Protein AF-A0A090WUG8-F1 (afdb_monomer_lite)

Secondary structure (DSSP, 8-state):
----SS--TTEEEEES--EEEEETTEEEEE--TTS--EEEEESS--SS----------TT--EEEEEEEE--TTTTTT--EEEEEEE---

Foldseek 3Di:
DQAPLPALVQWDKDFWDWDWDRDRSDTDTHDDPPGPDMDTDGPDADDDDDDDDDDDDDQVDKDWDFHNWFQDCVPVRRDIDHDIDTDHND

Sequence (90 aa):
MLFNGKNLDGWKQLNGKAKYKVINNEIVGISTLKTPNSFLCSVEEYSDFILEFEVIVDPVVNSGVQFRSKSLAEYNNGRVHGYQFELDPQ

InterPro domains:
  IPR010496 3-keto-alpha-glucoside-1,2-lyase/3-keto-2-hydroxy-glucal hydratase domain [PF06439] (2-89)

Organism: NCBI:txid221126

Structure (mmCIF, N/CA/C/O backbone):
data_AF-A0A090WUG8-F1
#
_entry.id   AF-A0A090WUG8-F1
#
loop_
_atom_site.group_PDB
_atom_site.id
_atom_site.type_symbol
_atom_site.label_atom_id
_atom_site.label_alt_id
_atom_site.label_comp_id
_atom_site.label_asym_id
_atom_site.label_entity_id
_atom_site.label_seq_id
_atom_site.pdbx_PDB_ins_code
_atom_site.Cartn_x
_atom_site.Cartn_y
_atom_site.Cartn_z
_atom_site.occupancy
_atom_site.B_iso_or_equiv
_atom_site.auth_seq_id
_atom_site.auth_comp_id
_atom_site.auth_asym_id
_atom_site.auth_atom_id
_atom_site.pdbx_PDB_model_num
ATOM 1 N N . MET A 1 1 ? -15.603 -5.119 -2.335 1.00 83.19 1 MET A N 1
ATOM 2 C CA . MET A 1 1 ? -15.112 -4.881 -0.961 1.00 83.19 1 MET A CA 1
ATOM 3 C C . MET A 1 1 ? -13.631 -5.220 -0.939 1.00 83.19 1 MET A C 1
ATOM 5 O O . MET A 1 1 ? -13.306 -6.343 -1.295 1.00 83.19 1 MET A O 1
ATOM 9 N N . LEU A 1 2 ? -12.757 -4.263 -0.618 1.00 95.00 2 LEU A N 1
ATOM 10 C CA . LEU A 1 2 ? -11.298 -4.448 -0.701 1.00 95.00 2 LEU A CA 1
ATOM 11 C C . LEU A 1 2 ? -10.703 -5.095 0.565 1.00 95.00 2 LEU A C 1
ATOM 13 O O . LEU A 1 2 ? -9.779 -5.895 0.487 1.00 95.00 2 LEU A O 1
ATOM 17 N N . PHE A 1 3 ? -11.267 -4.792 1.734 1.00 97.81 3 PHE A N 1
ATOM 18 C CA . PHE A 1 3 ? -10.904 -5.400 3.011 1.00 97.81 3 PHE A CA 1
ATOM 19 C C . PHE A 1 3 ? -12.115 -6.120 3.607 1.00 97.81 3 PHE A C 1
ATOM 21 O O . PHE A 1 3 ? -13.229 -5.604 3.571 1.00 97.81 3 PHE A O 1
ATOM 28 N N . ASN A 1 4 ? -11.913 -7.328 4.134 1.00 96.62 4 ASN A N 1
ATOM 29 C CA . ASN A 1 4 ? -12.998 -8.182 4.625 1.00 96.62 4 ASN A CA 1
ATOM 30 C C . ASN A 1 4 ? -13.339 -7.978 6.116 1.00 96.62 4 ASN A C 1
ATOM 32 O O . ASN A 1 4 ? -14.207 -8.680 6.638 1.00 96.62 4 ASN A O 1
ATOM 36 N N . GLY A 1 5 ? -12.648 -7.064 6.808 1.00 96.75 5 GLY A N 1
ATOM 37 C CA . GLY A 1 5 ? -12.864 -6.766 8.227 1.00 96.75 5 GLY A CA 1
ATOM 38 C C . GLY A 1 5 ? -12.292 -7.799 9.203 1.00 96.75 5 GLY A C 1
ATOM 39 O O . GLY A 1 5 ? -12.448 -7.635 10.406 1.00 96.75 5 GLY A O 1
ATOM 40 N N . LYS A 1 6 ? -11.652 -8.874 8.726 1.00 97.06 6 LYS A N 1
ATOM 41 C CA . LYS A 1 6 ? -11.237 -10.017 9.561 1.00 97.06 6 LYS A CA 1
ATOM 42 C C . LYS A 1 6 ? -9.748 -10.319 9.472 1.00 97.06 6 LYS A C 1
ATOM 44 O O . LYS A 1 6 ? -9.126 -10.620 10.486 1.00 97.06 6 LYS A O 1
ATOM 49 N N . ASN A 1 7 ? -9.177 -10.281 8.274 1.00 97.69 7 ASN A N 1
ATOM 50 C CA . ASN A 1 7 ? -7.781 -10.632 8.030 1.00 97.69 7 ASN A CA 1
ATOM 51 C C . ASN A 1 7 ? -7.237 -9.898 6.789 1.00 97.69 7 ASN A C 1
ATOM 53 O O . ASN A 1 7 ? -7.944 -9.130 6.141 1.00 97.69 7 ASN A O 1
ATOM 57 N N . LEU A 1 8 ? -5.965 -10.130 6.469 1.00 98.25 8 LEU A N 1
ATOM 58 C CA . LEU A 1 8 ? -5.286 -9.497 5.335 1.00 98.25 8 LEU A CA 1
ATOM 59 C C . LEU A 1 8 ? -5.333 -10.353 4.058 1.00 98.25 8 LEU A C 1
ATOM 61 O O . LEU A 1 8 ? -4.473 -10.205 3.192 1.00 98.25 8 LEU A O 1
ATOM 65 N N . ASP A 1 9 ? -6.318 -11.244 3.920 1.00 98.00 9 ASP A N 1
ATOM 66 C CA . ASP A 1 9 ? -6.496 -11.999 2.679 1.00 98.00 9 ASP A CA 1
ATOM 67 C C . ASP A 1 9 ? -6.744 -11.027 1.517 1.00 98.00 9 ASP A C 1
ATOM 69 O O . ASP A 1 9 ? -7.518 -10.076 1.632 1.00 98.00 9 ASP A O 1
ATOM 73 N N . GLY A 1 10 ? -6.057 -11.253 0.396 1.00 97.69 10 GLY A N 1
ATOM 74 C CA . GLY A 1 10 ? -6.070 -10.336 -0.748 1.00 97.69 10 GLY A CA 1
ATOM 75 C C . GLY A 1 10 ? -5.073 -9.178 -0.645 1.00 97.69 10 GLY A C 1
ATOM 76 O O . GLY A 1 10 ? -5.015 -8.362 -1.564 1.00 97.69 10 GLY A O 1
ATOM 77 N N . TRP A 1 11 ? -4.249 -9.129 0.407 1.00 98.50 11 TRP A N 1
ATOM 78 C CA . TRP A 1 11 ? -3.183 -8.142 0.570 1.00 98.50 11 TRP A CA 1
ATOM 79 C C . TRP A 1 11 ? -1.797 -8.792 0.589 1.00 98.50 11 TRP A C 1
ATOM 81 O O . TRP A 1 11 ? -1.605 -9.896 1.096 1.00 98.50 11 TRP A O 1
ATOM 91 N N . LYS A 1 12 ? -0.797 -8.084 0.063 1.00 97.88 12 LYS A N 1
ATOM 92 C CA . LYS A 1 12 ? 0.618 -8.468 0.089 1.00 97.88 12 LYS A CA 1
ATOM 93 C C . LYS A 1 12 ? 1.474 -7.286 0.523 1.00 97.88 12 LYS A C 1
ATOM 95 O O . LYS A 1 12 ? 1.278 -6.164 0.063 1.00 97.88 12 LYS A O 1
ATOM 100 N N . GLN A 1 13 ? 2.443 -7.538 1.394 1.00 98.00 13 GLN A N 1
ATOM 101 C CA . GLN A 1 13 ? 3.403 -6.515 1.791 1.00 98.00 13 GLN A CA 1
ATOM 102 C C . GLN A 1 13 ? 4.547 -6.424 0.779 1.00 98.00 13 GLN A C 1
ATOM 104 O O . GLN A 1 13 ? 5.117 -7.446 0.396 1.00 98.00 13 GLN A O 1
ATOM 109 N N . LEU A 1 14 ? 4.916 -5.202 0.394 1.00 98.06 14 LEU A N 1
ATOM 110 C CA . LEU A 1 14 ? 6.061 -4.911 -0.466 1.00 98.06 14 LEU A CA 1
ATOM 111 C C . LEU A 1 14 ? 7.034 -3.917 0.190 1.00 98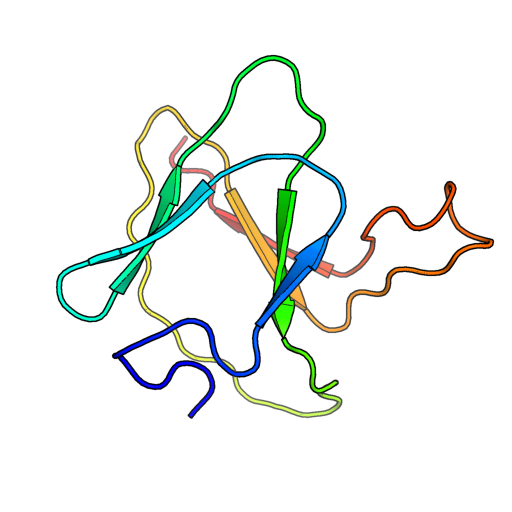.06 14 LEU A C 1
ATOM 113 O O . LEU A 1 14 ? 6.652 -3.043 0.973 1.00 98.06 14 LEU A O 1
ATOM 117 N N . ASN A 1 15 ? 8.307 -4.048 -0.195 1.00 97.38 15 ASN A N 1
ATOM 118 C CA . ASN A 1 15 ? 9.460 -3.250 0.233 1.00 97.38 15 ASN A CA 1
ATOM 119 C C . ASN A 1 15 ? 9.814 -3.344 1.728 1.00 97.38 15 ASN A C 1
ATOM 121 O O . ASN A 1 15 ? 10.554 -4.246 2.116 1.00 97.38 15 ASN A O 1
ATOM 125 N N . GLY A 1 16 ? 9.410 -2.375 2.546 1.00 96.69 16 GLY A N 1
ATOM 126 C CA . GLY A 1 16 ? 9.842 -2.279 3.937 1.00 96.69 16 GLY A CA 1
ATOM 127 C C . GLY A 1 16 ? 9.249 -3.331 4.878 1.00 96.69 16 GLY A C 1
ATOM 128 O O . GLY A 1 16 ? 8.529 -4.242 4.478 1.00 96.69 16 GLY A O 1
ATOM 129 N N . LYS A 1 17 ? 9.575 -3.190 6.166 1.00 96.94 17 LYS A N 1
ATOM 130 C CA . LYS A 1 17 ? 9.277 -4.153 7.238 1.00 96.94 17 LYS A CA 1
ATOM 131 C C . LYS A 1 17 ? 8.279 -3.636 8.283 1.00 96.94 17 LYS A C 1
ATOM 133 O O . LYS A 1 17 ? 8.273 -4.144 9.404 1.00 96.94 17 LYS A O 1
ATOM 138 N N . ALA A 1 18 ? 7.469 -2.626 7.954 1.00 96.75 18 ALA A N 1
ATOM 139 C CA . ALA A 1 18 ? 6.377 -2.195 8.828 1.00 96.75 18 ALA A CA 1
ATOM 140 C C . ALA A 1 18 ? 5.439 -3.369 9.129 1.00 96.75 18 ALA A C 1
ATOM 142 O O . ALA A 1 18 ? 5.334 -4.311 8.341 1.00 96.75 18 ALA A O 1
ATOM 143 N N . LYS A 1 19 ? 4.770 -3.326 10.280 1.00 97.25 19 LYS A N 1
ATOM 144 C CA . LYS A 1 19 ? 3.814 -4.370 10.658 1.00 97.25 19 LYS A CA 1
ATOM 145 C C . LYS A 1 19 ? 2.412 -3.919 10.283 1.00 97.25 19 LYS A C 1
ATOM 147 O O . LYS A 1 19 ? 2.042 -2.792 10.590 1.00 97.25 19 LYS A O 1
ATOM 152 N N . TYR A 1 20 ? 1.633 -4.825 9.708 1.00 98.06 20 TYR A N 1
ATOM 153 C CA . TYR A 1 20 ? 0.205 -4.636 9.473 1.00 98.06 20 TYR A CA 1
ATOM 154 C C . TYR A 1 20 ? -0.567 -5.662 10.292 1.00 98.06 20 TYR A C 1
ATOM 156 O O . TYR A 1 20 ? -0.202 -6.839 10.332 1.00 98.06 20 TYR A O 1
ATOM 164 N N . LYS A 1 21 ? -1.606 -5.210 10.989 1.00 98.00 21 LYS A N 1
ATOM 165 C CA . LYS A 1 21 ? -2.482 -6.060 11.798 1.00 98.00 21 LYS A CA 1
ATOM 166 C C . LYS A 1 21 ? -3.933 -5.710 11.530 1.00 98.00 21 LYS A C 1
ATOM 168 O O . LYS A 1 21 ? -4.227 -4.582 11.155 1.00 98.00 21 LYS A O 1
ATOM 173 N N . VAL A 1 22 ? -4.822 -6.662 11.790 1.00 98.25 22 VAL A N 1
ATOM 174 C CA . VAL A 1 22 ? -6.252 -6.382 11.905 1.00 98.25 22 VAL A CA 1
ATOM 175 C C . VAL A 1 22 ? -6.602 -6.257 13.382 1.00 98.25 22 VAL A C 1
ATOM 177 O O . VAL A 1 22 ? -6.332 -7.176 14.156 1.00 98.25 22 VAL A O 1
ATOM 180 N N . ILE A 1 23 ? -7.152 -5.111 13.776 1.00 98.00 23 ILE A N 1
ATOM 181 C CA . ILE A 1 23 ? -7.589 -4.819 15.147 1.00 98.00 23 ILE A CA 1
ATOM 182 C C . ILE A 1 23 ? -8.952 -4.144 15.036 1.00 98.00 23 ILE A C 1
ATOM 184 O O . ILE A 1 23 ? -9.086 -3.209 14.263 1.00 98.00 23 ILE A O 1
ATOM 188 N N . ASN A 1 24 ? -9.962 -4.621 15.769 1.00 96.38 24 ASN A N 1
ATOM 189 C CA . ASN A 1 24 ? -11.311 -4.032 15.771 1.00 96.38 24 ASN A CA 1
ATOM 190 C C . ASN A 1 24 ? -11.908 -3.800 14.368 1.00 96.38 24 ASN A C 1
ATOM 192 O O . ASN A 1 24 ? -12.555 -2.791 14.127 1.00 96.38 24 ASN A O 1
ATOM 196 N N . ASN A 1 25 ? -11.710 -4.750 13.451 1.00 96.56 25 ASN A N 1
ATOM 197 C CA . ASN A 1 25 ? -12.153 -4.664 12.055 1.00 96.56 25 ASN A CA 1
ATOM 198 C C . ASN A 1 25 ? -11.514 -3.519 11.249 1.00 96.56 25 ASN A C 1
ATOM 200 O O . ASN A 1 25 ? -12.092 -3.079 10.260 1.00 96.56 25 ASN A O 1
ATOM 204 N N . GLU A 1 26 ? -10.311 -3.084 11.624 1.00 97.75 26 GLU A N 1
ATOM 205 C CA . GLU A 1 26 ? -9.523 -2.064 10.928 1.00 97.75 26 GLU A CA 1
ATOM 206 C C . GLU A 1 26 ? -8.142 -2.615 10.560 1.00 97.75 26 GLU A C 1
ATOM 208 O O . GLU A 1 26 ? -7.572 -3.442 11.281 1.00 97.75 26 GLU A O 1
ATOM 213 N N . ILE A 1 27 ? -7.576 -2.140 9.449 1.00 98.31 27 ILE A N 1
ATOM 214 C CA . ILE A 1 27 ? -6.168 -2.382 9.122 1.00 98.31 27 ILE A CA 1
ATOM 215 C C . ILE A 1 27 ? -5.324 -1.343 9.861 1.00 98.31 27 ILE A C 1
ATOM 217 O O . ILE A 1 27 ? -5.384 -0.155 9.562 1.00 98.31 27 ILE A O 1
ATOM 221 N N . VAL A 1 28 ? -4.480 -1.804 10.782 1.00 98.00 28 VAL A N 1
ATOM 222 C CA . VAL A 1 28 ? -3.562 -0.957 11.550 1.00 98.00 28 VAL A CA 1
ATOM 223 C C . VAL A 1 28 ? -2.140 -1.139 11.030 1.00 98.00 28 VAL A C 1
ATOM 225 O O . VAL A 1 28 ? -1.530 -2.203 11.199 1.00 98.00 28 VAL A O 1
ATOM 228 N N . GLY A 1 29 ? -1.608 -0.091 10.399 1.00 97.12 29 GLY A N 1
ATOM 229 C CA . GLY A 1 29 ? -0.202 0.014 10.014 1.00 97.12 29 GLY A CA 1
ATOM 230 C C . GLY A 1 29 ? 0.647 0.557 11.164 1.00 97.12 29 GLY A C 1
ATOM 231 O O . GLY A 1 29 ? 0.337 1.596 11.734 1.00 97.12 29 GLY A O 1
ATOM 232 N N . ILE A 1 30 ? 1.727 -0.144 11.509 1.00 95.88 30 ILE A N 1
ATOM 233 C CA . ILE A 1 30 ? 2.628 0.230 12.604 1.00 95.88 30 ILE A CA 1
ATOM 234 C C . ILE A 1 30 ? 3.997 0.579 12.025 1.00 95.88 30 ILE A C 1
ATOM 236 O O . ILE A 1 30 ? 4.740 -0.301 11.561 1.00 95.88 30 ILE A O 1
ATOM 240 N N . SER A 1 31 ? 4.338 1.866 12.094 1.00 90.75 31 SER A N 1
ATOM 241 C CA . SER A 1 31 ? 5.628 2.402 11.663 1.00 90.75 31 SER A CA 1
ATOM 242 C C . SER A 1 31 ? 6.787 1.665 12.330 1.00 90.75 31 SER A C 1
ATOM 244 O O . SER A 1 31 ? 6.771 1.350 13.518 1.00 90.75 31 SER A O 1
ATOM 246 N N . THR A 1 32 ? 7.815 1.363 11.542 1.00 92.44 32 THR A N 1
ATOM 247 C CA . THR A 1 32 ? 9.028 0.688 12.007 1.00 92.44 32 THR A CA 1
ATOM 248 C C . THR A 1 32 ? 10.227 1.536 11.616 1.00 92.44 32 THR A C 1
ATOM 250 O O . THR A 1 32 ? 10.329 1.993 10.481 1.00 92.44 32 THR A O 1
ATOM 253 N N . LEU A 1 33 ? 11.133 1.773 12.562 1.00 91.44 33 LEU A N 1
ATOM 254 C CA . LEU A 1 33 ? 12.329 2.574 12.318 1.00 91.44 33 LEU A CA 1
ATOM 255 C C . LEU A 1 33 ? 13.356 1.793 11.487 1.00 91.44 33 LEU A C 1
ATOM 257 O O . LEU A 1 33 ? 13.423 0.565 11.552 1.00 91.44 33 LEU A O 1
ATOM 261 N N . LYS A 1 34 ? 14.214 2.522 10.762 1.00 92.50 34 LYS A N 1
ATOM 262 C CA . LYS A 1 34 ? 15.359 1.970 10.008 1.00 92.50 34 LYS A CA 1
ATOM 263 C C . LYS A 1 34 ? 14.972 0.932 8.940 1.00 92.50 34 LYS A C 1
ATOM 265 O O . LYS A 1 34 ? 15.720 -0.005 8.671 1.00 92.50 34 LYS A O 1
ATOM 270 N N . THR A 1 35 ? 13.815 1.107 8.311 1.00 93.38 35 THR A N 1
ATOM 271 C CA . THR A 1 35 ? 13.385 0.357 7.123 1.00 93.38 35 THR A CA 1
ATOM 272 C C . THR A 1 35 ? 12.964 1.345 6.036 1.00 93.38 35 THR A C 1
ATOM 274 O O . THR A 1 35 ? 12.502 2.434 6.376 1.00 93.38 35 THR A O 1
ATOM 277 N N . PRO A 1 36 ? 13.088 1.002 4.739 1.00 94.12 36 PRO A N 1
ATOM 278 C CA . PRO A 1 36 ? 12.422 1.772 3.694 1.00 94.12 36 PRO A CA 1
ATOM 279 C C . PRO A 1 36 ? 10.897 1.760 3.887 1.00 94.12 36 PRO A C 1
ATOM 281 O O . PRO A 1 36 ? 10.366 0.980 4.690 1.00 94.12 36 PRO A O 1
ATOM 284 N N . ASN A 1 37 ? 10.205 2.587 3.100 1.00 95.31 37 ASN A N 1
ATOM 285 C CA . ASN A 1 37 ? 8.745 2.625 3.042 1.00 95.31 37 ASN A CA 1
ATOM 286 C C . ASN A 1 37 ? 8.178 1.217 2.828 1.00 95.31 37 ASN A C 1
ATOM 288 O O . ASN A 1 37 ? 8.707 0.424 2.046 1.00 95.31 37 ASN A O 1
ATOM 292 N N . SER A 1 38 ? 7.114 0.913 3.562 1.00 97.44 38 SER A N 1
ATOM 293 C CA . SER A 1 38 ? 6.398 -0.358 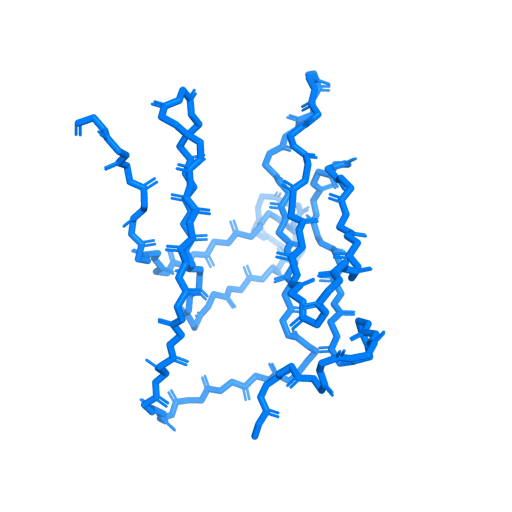3.483 1.00 97.44 38 SER A CA 1
ATOM 294 C C . SER A 1 38 ? 5.035 -0.103 2.871 1.00 97.44 38 SER A C 1
ATOM 296 O O . SER A 1 38 ? 4.408 0.906 3.186 1.00 97.44 38 SER A O 1
ATOM 298 N N . PHE A 1 39 ? 4.586 -1.016 2.019 1.00 98.25 39 PHE A N 1
ATOM 299 C CA . PHE A 1 39 ? 3.301 -0.898 1.346 1.00 98.25 39 PHE A CA 1
ATOM 300 C C . PHE A 1 39 ? 2.505 -2.173 1.571 1.00 98.25 39 PHE A C 1
ATOM 302 O O . PHE A 1 39 ? 3.023 -3.266 1.342 1.00 98.25 39 PHE A O 1
ATOM 309 N N . LEU A 1 40 ? 1.254 -2.031 2.002 1.00 98.38 40 LEU A N 1
ATOM 310 C CA . LEU A 1 40 ? 0.280 -3.112 1.999 1.00 98.38 40 LEU A CA 1
ATOM 311 C C . LEU A 1 40 ? -0.548 -2.967 0.720 1.00 98.38 40 LEU A C 1
ATOM 313 O O . LEU A 1 40 ? -1.378 -2.071 0.607 1.00 98.38 40 LEU A O 1
ATOM 317 N N . CYS A 1 41 ? -0.254 -3.800 -0.271 1.00 98.31 41 CYS A N 1
ATOM 318 C CA . CYS A 1 41 ? -0.822 -3.710 -1.612 1.00 98.31 41 CYS A CA 1
ATOM 319 C C . CYS A 1 41 ? -1.926 -4.745 -1.797 1.00 98.31 41 CYS A C 1
ATOM 321 O O . CYS A 1 41 ? -1.798 -5.863 -1.297 1.00 98.31 41 CYS A O 1
ATOM 323 N N . SER A 1 42 ? -2.958 -4.422 -2.574 1.00 97.94 42 SER A N 1
ATOM 324 C CA . SER A 1 42 ? -3.875 -5.442 -3.078 1.00 97.94 42 SER A CA 1
ATOM 325 C C . SER A 1 42 ? -3.114 -6.463 -3.934 1.00 97.94 42 SER A C 1
ATOM 327 O O . SER A 1 42 ? -2.117 -6.146 -4.593 1.00 97.94 42 SER A O 1
ATOM 329 N N . VAL A 1 43 ? -3.554 -7.719 -3.898 1.00 97.44 43 VAL A N 1
ATOM 330 C CA . VAL A 1 43 ? -3.077 -8.751 -4.828 1.00 97.44 43 VAL A CA 1
ATOM 331 C C . VAL A 1 43 ? -3.626 -8.486 -6.228 1.00 97.44 43 VAL A C 1
ATOM 333 O O . VAL A 1 43 ? -2.873 -8.595 -7.192 1.00 97.44 43 VAL A O 1
ATOM 336 N N . GLU A 1 44 ? -4.896 -8.085 -6.302 1.00 96.75 44 GLU A N 1
ATOM 337 C CA . GLU A 1 44 ? -5.583 -7.702 -7.534 1.00 96.75 44 GLU A CA 1
ATOM 338 C C . GLU A 1 44 ? -5.146 -6.318 -8.029 1.00 96.75 44 GLU A C 1
ATOM 340 O O . GLU A 1 44 ? -4.829 -5.423 -7.236 1.00 96.75 44 GLU A O 1
ATOM 345 N N . GLU A 1 45 ? -5.183 -6.136 -9.347 1.00 96.94 45 GLU A N 1
ATOM 346 C CA . GLU A 1 45 ? -4.948 -4.857 -10.014 1.00 96.94 45 GLU A CA 1
ATOM 347 C C . GLU A 1 45 ? -6.274 -4.238 -10.471 1.00 96.94 45 GLU A C 1
ATOM 349 O O . GLU A 1 45 ? -7.186 -4.934 -10.914 1.00 96.94 45 GLU A O 1
ATOM 354 N N . TYR A 1 46 ? -6.374 -2.909 -10.395 1.00 97.25 46 TYR A N 1
ATOM 355 C CA . TYR A 1 46 ? -7.587 -2.173 -10.747 1.00 97.25 46 TYR A CA 1
ATOM 356 C C . TYR A 1 46 ? -7.282 -1.0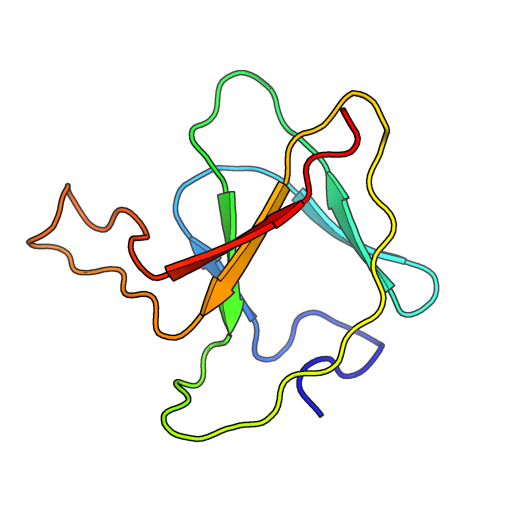92 -11.785 1.00 97.25 46 TYR A C 1
ATOM 358 O O . TYR A 1 46 ? -6.332 -0.321 -11.635 1.00 97.25 46 TYR A O 1
ATOM 366 N N . SER A 1 47 ? -8.111 -1.024 -12.830 1.00 96.88 47 SER A N 1
ATOM 367 C CA . SER A 1 47 ? -8.023 -0.000 -13.875 1.00 96.88 47 SER A CA 1
ATOM 368 C C . SER A 1 47 ? -8.953 1.171 -13.549 1.00 96.88 47 SER A C 1
ATOM 370 O O . SER A 1 47 ? -8.514 2.126 -12.903 1.00 96.88 47 SER A O 1
ATOM 372 N N . ASP A 1 48 ? -10.229 1.086 -13.920 1.00 98.19 48 ASP A N 1
ATOM 373 C CA . ASP A 1 48 ? -11.251 2.082 -13.596 1.00 98.19 48 ASP A CA 1
ATOM 374 C C . ASP A 1 48 ? -12.016 1.671 -12.341 1.00 98.19 48 ASP A C 1
ATOM 376 O O . ASP A 1 48 ? -12.546 0.564 -12.248 1.00 98.19 48 ASP A O 1
ATOM 380 N N . PHE A 1 49 ? -12.035 2.555 -11.346 1.00 97.81 49 PHE A N 1
ATOM 381 C CA . PHE A 1 49 ? -12.667 2.300 -10.059 1.00 97.81 49 PHE A CA 1
ATOM 382 C C . PHE A 1 49 ? -13.004 3.610 -9.344 1.00 97.81 49 PHE A C 1
ATOM 384 O O . PHE A 1 49 ? -12.426 4.660 -9.622 1.00 97.81 49 PHE A O 1
ATOM 391 N N . ILE A 1 50 ? -13.911 3.507 -8.375 1.00 98.12 50 ILE A N 1
ATOM 392 C CA . ILE A 1 50 ? -14.118 4.497 -7.319 1.00 98.12 50 ILE A CA 1
ATOM 393 C C . ILE A 1 50 ? -13.665 3.819 -6.026 1.00 98.12 50 ILE A C 1
ATOM 395 O O . ILE A 1 50 ? -14.139 2.728 -5.704 1.00 98.12 50 ILE A O 1
ATOM 399 N N . LEU A 1 51 ? -12.699 4.423 -5.334 1.00 97.69 51 LEU A N 1
ATOM 400 C CA . LEU A 1 51 ? -12.186 3.933 -4.059 1.00 97.69 51 LEU A CA 1
ATOM 401 C C . LEU A 1 51 ? -12.662 4.865 -2.951 1.00 97.69 51 LEU A C 1
ATOM 403 O O . LEU A 1 51 ? -12.356 6.054 -2.964 1.00 97.69 51 LEU A O 1
ATOM 407 N N . GLU A 1 52 ? -13.362 4.292 -1.982 1.00 97.81 52 GLU A N 1
ATOM 408 C CA . GLU A 1 52 ? -13.805 4.965 -0.766 1.00 97.81 52 GLU A CA 1
ATOM 409 C C . GLU A 1 52 ? -13.202 4.238 0.436 1.00 97.81 52 GLU A C 1
ATOM 411 O O . GLU A 1 52 ? -13.158 3.004 0.470 1.00 97.81 52 GLU A O 1
ATOM 416 N N . PHE A 1 53 ? -12.696 5.001 1.399 1.00 97.06 53 PHE A N 1
ATOM 417 C CA . PHE A 1 53 ? -12.124 4.486 2.636 1.00 97.06 53 PHE A CA 1
ATOM 418 C C . PHE A 1 53 ? -12.170 5.559 3.724 1.00 97.06 53 PHE A C 1
ATOM 420 O O . PHE A 1 53 ? -12.172 6.755 3.435 1.00 97.06 53 PHE A O 1
ATOM 427 N N . GLU A 1 54 ? -12.161 5.114 4.974 1.00 97.25 54 GLU A N 1
ATOM 428 C CA . GLU A 1 54 ? -11.958 5.961 6.146 1.00 97.25 54 GLU A CA 1
ATOM 429 C C . GLU A 1 54 ? -10.536 5.743 6.663 1.00 97.25 54 GLU A C 1
ATOM 431 O O . GLU A 1 54 ? -9.983 4.644 6.556 1.00 97.25 54 GLU A O 1
ATOM 436 N N . VAL A 1 55 ? -9.916 6.794 7.195 1.00 96.12 55 VAL A N 1
ATOM 437 C CA . VAL A 1 55 ? -8.543 6.720 7.690 1.00 96.12 55 VAL A CA 1
ATOM 438 C C . VAL A 1 55 ? -8.347 7.611 8.906 1.00 96.12 55 VAL A C 1
ATOM 440 O O . VAL A 1 55 ? -8.855 8.727 8.971 1.00 96.12 55 VAL A O 1
ATOM 443 N N . ILE A 1 56 ? -7.563 7.106 9.854 1.00 95.00 56 ILE A N 1
ATOM 444 C CA . ILE A 1 56 ? -7.012 7.864 10.973 1.00 95.00 56 ILE A CA 1
ATOM 445 C C . ILE A 1 56 ? -5.494 7.739 10.875 1.00 95.00 56 ILE A C 1
ATOM 447 O O . ILE A 1 56 ? -4.965 6.638 10.712 1.00 95.00 56 ILE A O 1
ATOM 451 N N . VAL A 1 57 ? -4.795 8.868 10.959 1.00 94.31 57 VAL A N 1
ATOM 452 C CA . VAL A 1 57 ? -3.331 8.930 10.907 1.00 94.31 57 VAL A CA 1
ATOM 453 C C . VAL A 1 57 ? -2.828 9.594 12.179 1.00 94.31 57 VAL A C 1
ATOM 455 O O . VAL A 1 57 ? -3.408 10.571 12.649 1.00 94.31 57 VAL A O 1
ATOM 458 N N . ASP A 1 58 ? -1.765 9.036 12.754 1.00 92.75 58 ASP A N 1
ATOM 459 C CA . ASP A 1 58 ? -1.085 9.654 13.889 1.00 92.75 58 ASP A CA 1
ATOM 460 C C . ASP A 1 58 ? -0.475 11.005 13.454 1.00 92.75 58 ASP A C 1
ATOM 462 O O . ASP A 1 58 ? 0.201 11.035 12.422 1.00 92.75 58 ASP A O 1
ATOM 466 N N . PRO A 1 59 ? -0.661 12.107 14.209 1.00 92.19 59 PRO A N 1
ATOM 467 C CA . PRO A 1 59 ? -0.188 13.440 13.826 1.00 92.19 59 PRO A CA 1
ATOM 468 C C . PRO A 1 59 ? 1.308 13.556 13.506 1.00 92.19 59 PRO A C 1
ATOM 470 O O . PRO A 1 59 ? 1.711 14.512 12.850 1.00 92.19 59 PRO A O 1
ATOM 473 N N . VAL A 1 60 ? 2.150 12.627 13.976 1.00 89.69 60 VAL A N 1
ATOM 474 C CA . VAL A 1 60 ? 3.600 12.661 13.705 1.00 89.69 60 VAL A CA 1
ATOM 475 C C . VAL A 1 60 ? 4.033 11.762 12.544 1.00 89.69 60 VAL A C 1
ATOM 477 O O . VAL A 1 60 ? 5.232 11.611 12.296 1.00 89.69 60 VAL A O 1
ATOM 480 N N . VAL A 1 61 ? 3.088 11.130 11.845 1.00 88.81 61 VAL A N 1
ATOM 481 C CA . VAL A 1 61 ? 3.360 10.164 10.777 1.00 88.81 61 VAL A CA 1
ATOM 482 C C . VAL A 1 61 ? 2.822 10.677 9.446 1.00 88.81 61 VAL A C 1
ATOM 484 O O . VAL A 1 61 ? 1.640 10.967 9.311 1.00 88.81 61 VAL A O 1
ATOM 487 N N . ASN A 1 62 ? 3.689 10.704 8.436 1.00 91.62 62 ASN A N 1
ATOM 488 C CA . ASN A 1 62 ? 3.281 10.842 7.042 1.00 91.62 62 ASN A CA 1
ATOM 489 C C . ASN A 1 62 ? 2.868 9.467 6.484 1.00 91.62 62 ASN A C 1
ATOM 491 O O . ASN A 1 62 ? 3.522 8.452 6.754 1.00 91.62 62 ASN A O 1
ATOM 495 N N . SER A 1 63 ? 1.777 9.434 5.723 1.00 94.88 63 SER A N 1
ATOM 496 C CA . SER A 1 63 ? 1.241 8.225 5.101 1.00 94.88 63 SER A CA 1
ATOM 497 C C . SER A 1 63 ? 0.705 8.524 3.697 1.00 94.88 63 SER A C 1
ATOM 499 O O . SER A 1 63 ? 0.755 9.647 3.202 1.00 94.88 63 SER A O 1
ATOM 501 N N . GLY A 1 64 ? 0.165 7.509 3.033 1.00 96.75 64 GLY A N 1
ATOM 502 C CA . GLY A 1 64 ? -0.513 7.693 1.761 1.00 96.75 64 GLY A CA 1
ATOM 503 C C . GLY A 1 64 ? -1.136 6.411 1.234 1.00 96.75 64 GLY A C 1
ATOM 504 O O . GLY A 1 64 ? -0.752 5.302 1.613 1.00 96.75 64 GLY A O 1
ATOM 505 N N . VAL A 1 65 ? -2.098 6.571 0.330 1.00 98.19 65 VAL A N 1
ATOM 506 C CA . VAL A 1 65 ? -2.734 5.461 -0.386 1.00 98.19 65 VAL A CA 1
ATOM 507 C C . VAL A 1 65 ? -2.272 5.482 -1.835 1.00 98.19 65 VAL A C 1
ATOM 509 O O . VAL A 1 65 ? -2.539 6.419 -2.584 1.00 98.19 65 VAL A O 1
ATOM 512 N N . GLN A 1 66 ? -1.546 4.438 -2.222 1.00 98.31 66 GLN A N 1
ATOM 513 C CA . GLN A 1 66 ? -1.052 4.235 -3.581 1.00 98.31 66 GLN A CA 1
ATOM 514 C C . GLN A 1 66 ? -2.172 3.701 -4.482 1.00 98.31 66 GLN A C 1
ATOM 516 O O . GLN A 1 66 ? -2.926 2.819 -4.071 1.00 98.31 66 GLN A O 1
ATOM 521 N N . PHE A 1 67 ? -2.260 4.190 -5.719 1.00 98.12 67 PHE A N 1
ATOM 522 C CA . PHE A 1 67 ? -3.249 3.723 -6.689 1.00 98.12 67 PHE A CA 1
ATOM 523 C C . PHE A 1 67 ? -2.699 3.678 -8.115 1.00 98.12 67 PHE A C 1
ATOM 525 O O . PHE A 1 67 ? -1.921 4.532 -8.540 1.00 98.12 67 PHE A O 1
ATOM 532 N N . ARG A 1 68 ? -3.107 2.642 -8.867 1.00 98.00 68 ARG A N 1
ATOM 533 C CA . ARG A 1 68 ? -2.525 2.279 -10.180 1.00 98.00 68 ARG A CA 1
ATOM 534 C C . ARG A 1 68 ? -0.988 2.165 -10.138 1.00 98.00 68 ARG A C 1
ATOM 536 O O . ARG 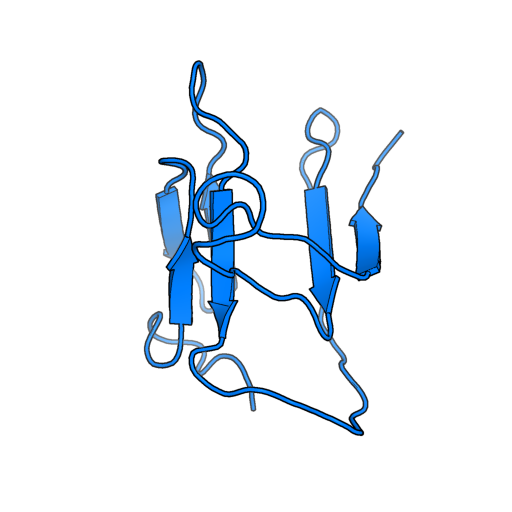A 1 68 ? -0.306 2.373 -11.141 1.00 98.00 68 ARG A O 1
ATOM 543 N N . SER A 1 69 ? -0.453 1.856 -8.960 1.00 98.12 69 SER A N 1
ATOM 544 C CA . SER A 1 69 ? 0.980 1.778 -8.696 1.00 98.12 69 SER A CA 1
ATOM 545 C C . SER A 1 69 ? 1.539 0.428 -9.116 1.00 98.12 69 SER A C 1
ATOM 547 O O . SER A 1 69 ? 0.831 -0.576 -9.156 1.00 98.12 69 SER A O 1
ATOM 549 N N . LYS A 1 70 ? 2.833 0.405 -9.427 1.00 98.12 70 LYS A N 1
ATOM 550 C CA . LYS A 1 70 ? 3.552 -0.777 -9.890 1.00 98.12 70 LYS A CA 1
ATOM 551 C C . LYS A 1 70 ? 4.720 -1.098 -8.970 1.00 98.12 70 LYS A C 1
ATOM 553 O O . LYS A 1 70 ? 5.242 -0.240 -8.261 1.00 98.12 70 LYS A O 1
ATOM 558 N N . SER A 1 71 ? 5.157 -2.349 -9.027 1.00 98.06 71 SER A N 1
ATOM 559 C CA . SER A 1 71 ? 6.425 -2.810 -8.470 1.00 98.06 71 SER A CA 1
ATOM 560 C C . SER A 1 71 ? 7.066 -3.732 -9.500 1.00 98.06 71 SER A C 1
ATOM 562 O O . SER A 1 71 ? 6.666 -4.883 -9.651 1.00 98.06 71 SER A O 1
ATOM 564 N N . LEU A 1 72 ? 7.994 -3.174 -10.277 1.00 97.81 72 LEU A N 1
AT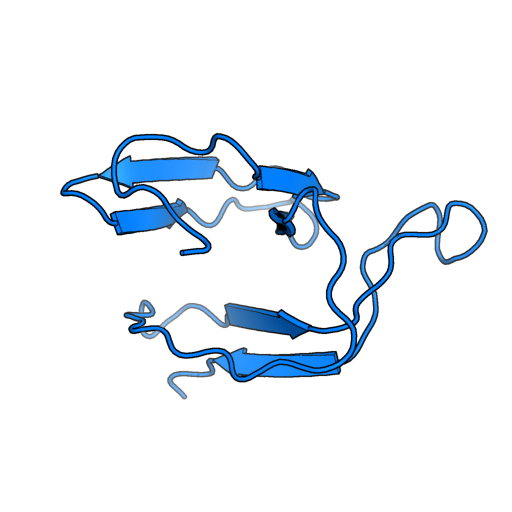OM 565 C CA . LEU A 1 72 ? 8.645 -3.848 -11.399 1.00 97.81 72 LEU A CA 1
ATOM 566 C C . LEU A 1 72 ? 10.108 -4.099 -11.042 1.00 97.81 72 LEU A C 1
ATOM 568 O O . LEU A 1 72 ? 10.764 -3.202 -10.509 1.00 97.81 72 LEU A O 1
ATOM 572 N N . ALA A 1 73 ? 10.625 -5.294 -11.324 1.00 97.50 73 ALA A N 1
ATOM 573 C CA . ALA A 1 73 ? 11.993 -5.669 -10.959 1.00 97.50 73 ALA A CA 1
ATOM 574 C C . ALA A 1 73 ? 13.030 -4.731 -11.604 1.00 97.50 73 ALA A C 1
ATOM 576 O O . ALA A 1 73 ? 13.991 -4.315 -10.958 1.00 97.50 73 ALA A O 1
ATOM 577 N N . GLU A 1 74 ? 12.780 -4.330 -12.847 1.00 97.56 74 GLU A N 1
ATOM 578 C CA . GLU A 1 74 ? 13.582 -3.389 -13.625 1.00 97.56 74 GLU A CA 1
ATOM 579 C C . GLU A 1 74 ? 13.532 -1.946 -13.096 1.00 97.56 74 GLU A C 1
ATOM 581 O O . GLU A 1 74 ? 14.424 -1.152 -13.391 1.00 97.56 74 GLU A O 1
ATOM 586 N N . TYR A 1 75 ? 12.529 -1.596 -12.282 1.00 97.25 75 TYR A N 1
ATOM 587 C CA . TYR A 1 75 ? 12.389 -0.262 -11.707 1.00 97.25 75 TYR A CA 1
ATOM 588 C C . TYR A 1 75 ? 12.852 -0.245 -10.251 1.00 97.25 75 TYR A C 1
ATOM 590 O O . TYR A 1 75 ? 12.145 -0.690 -9.342 1.00 97.25 75 TYR A O 1
ATOM 598 N N . ASN A 1 76 ? 14.043 0.314 -10.010 1.00 96.31 76 ASN A N 1
ATOM 599 C CA . ASN A 1 76 ? 14.615 0.468 -8.667 1.00 96.31 76 ASN A CA 1
ATOM 600 C C . ASN A 1 76 ? 14.548 -0.827 -7.831 1.00 96.31 76 ASN A C 1
ATOM 602 O O . ASN A 1 76 ? 14.251 -0.783 -6.636 1.00 96.31 76 ASN A O 1
ATOM 606 N N . ASN A 1 77 ? 14.808 -1.973 -8.472 1.00 96.44 77 ASN A N 1
ATOM 607 C CA . ASN A 1 77 ? 14.774 -3.302 -7.861 1.00 96.44 77 ASN A CA 1
ATOM 608 C C . ASN A 1 77 ? 13.429 -3.627 -7.173 1.00 96.44 77 ASN A C 1
ATOM 610 O O . ASN A 1 77 ? 13.398 -4.049 -6.016 1.00 96.44 77 ASN A O 1
ATOM 614 N N . GLY A 1 78 ? 12.304 -3.382 -7.857 1.00 97.31 78 GLY A N 1
ATOM 615 C CA . GLY A 1 78 ? 10.970 -3.663 -7.316 1.00 97.31 78 GLY A CA 1
ATOM 616 C C . GLY A 1 78 ? 10.489 -2.641 -6.286 1.00 97.31 78 GLY A C 1
ATOM 617 O O . GLY A 1 78 ? 9.727 -2.976 -5.373 1.00 97.31 78 GLY A O 1
ATOM 618 N N . ARG A 1 79 ? 10.941 -1.385 -6.370 1.00 97.56 79 ARG A N 1
ATOM 619 C CA . ARG A 1 79 ? 10.400 -0.323 -5.511 1.00 97.56 79 ARG A CA 1
ATOM 620 C C . ARG A 1 79 ? 9.000 0.055 -5.988 1.00 97.56 79 ARG A C 1
ATOM 622 O O . ARG A 1 79 ? 8.816 0.347 -7.170 1.00 97.56 79 ARG A O 1
ATOM 629 N N . VAL A 1 80 ? 8.035 0.087 -5.067 1.00 98.25 80 VAL A N 1
ATOM 630 C CA . VAL A 1 80 ? 6.683 0.580 -5.359 1.00 98.25 80 VAL A CA 1
ATOM 631 C C . VAL A 1 80 ? 6.762 2.024 -5.854 1.00 98.25 80 VAL A C 1
ATOM 633 O O . VAL A 1 80 ? 7.450 2.860 -5.262 1.00 98.25 80 VAL A O 1
ATOM 636 N N . HIS A 1 81 ? 6.079 2.297 -6.961 1.00 98.31 81 HIS A N 1
ATOM 637 C CA . HIS A 1 81 ? 6.013 3.606 -7.601 1.00 98.31 81 HIS A CA 1
ATOM 638 C C . HIS A 1 81 ? 4.670 3.790 -8.308 1.00 98.31 81 HIS A C 1
ATOM 640 O O . HIS A 1 81 ? 4.112 2.840 -8.855 1.00 98.31 81 HIS A O 1
ATOM 646 N N . GLY A 1 82 ? 4.155 5.015 -8.315 1.00 97.56 82 GLY A N 1
ATOM 647 C CA . GLY A 1 82 ? 2.866 5.334 -8.915 1.00 97.56 82 GLY A CA 1
ATOM 648 C C . GLY A 1 82 ? 2.257 6.582 -8.300 1.00 97.56 82 GLY A C 1
ATOM 649 O O . GLY A 1 82 ? 2.954 7.373 -7.661 1.00 97.56 82 GLY A O 1
ATOM 650 N N . TYR A 1 83 ? 0.959 6.749 -8.520 1.00 98.25 83 TYR A N 1
ATOM 651 C CA . TYR A 1 83 ? 0.202 7.850 -7.950 1.00 98.25 83 TYR A CA 1
ATOM 652 C C . TYR A 1 83 ? -0.108 7.569 -6.481 1.00 98.25 83 TYR A C 1
ATOM 654 O O . TYR A 1 83 ? -0.410 6.436 -6.103 1.00 98.25 83 TYR A O 1
ATOM 662 N N . GLN A 1 84 ? -0.058 8.613 -5.660 1.00 98.44 84 GLN A N 1
ATOM 663 C CA . GLN A 1 84 ? -0.343 8.531 -4.235 1.00 98.44 84 GLN A CA 1
ATOM 664 C C . GLN A 1 84 ? -1.345 9.613 -3.854 1.00 98.44 84 GLN A C 1
ATOM 666 O O . GLN A 1 84 ? -1.179 10.776 -4.215 1.00 98.44 84 GLN A O 1
ATOM 671 N N . PHE A 1 85 ? -2.376 9.213 -3.118 1.00 97.81 85 PHE A N 1
ATOM 672 C CA . PHE A 1 85 ? -3.177 10.130 -2.327 1.00 97.81 85 PHE A CA 1
ATOM 673 C C . PHE A 1 85 ? -2.429 10.374 -1.020 1.00 97.81 85 PHE A C 1
ATOM 675 O O . PHE A 1 85 ? -2.207 9.432 -0.253 1.00 97.81 85 PHE A O 1
ATOM 682 N N . GLU A 1 86 ? -1.986 11.609 -0.819 1.00 96.94 86 GLU A N 1
ATOM 683 C CA . GLU A 1 86 ? -1.177 11.987 0.333 1.00 96.94 86 GLU A CA 1
ATOM 684 C C . GLU A 1 86 ? -2.021 12.033 1.607 1.00 96.94 86 GLU A C 1
ATOM 686 O O . GLU A 1 86 ? -3.148 12.528 1.603 1.00 96.94 86 GLU A O 1
ATOM 691 N N . LEU A 1 87 ? -1.458 11.528 2.702 1.00 95.38 87 LEU A N 1
ATOM 692 C CA . LEU A 1 87 ? -2.011 11.663 4.040 1.00 95.38 87 LEU A CA 1
ATOM 693 C C . LEU A 1 87 ? -0.952 12.316 4.926 1.00 95.38 87 LEU A C 1
ATOM 695 O O . LEU A 1 87 ? -0.174 11.631 5.595 1.00 95.38 87 LEU A O 1
ATOM 699 N N . ASP A 1 88 ? -0.934 13.644 4.900 1.00 92.69 88 ASP A N 1
ATOM 700 C CA . ASP A 1 88 ? -0.078 14.462 5.750 1.00 92.69 88 ASP A CA 1
ATOM 701 C C . ASP A 1 88 ? -0.952 15.214 6.765 1.00 92.69 88 A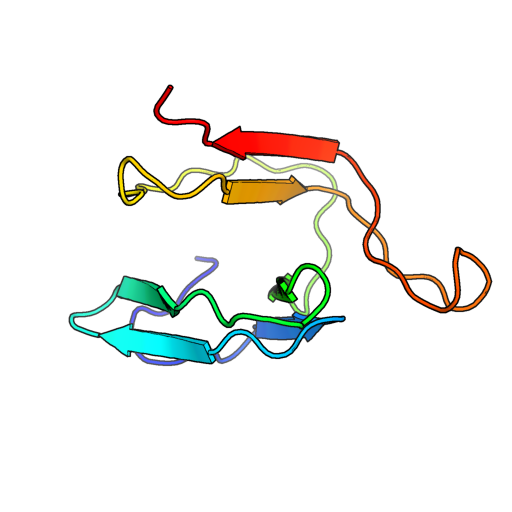SP A C 1
ATOM 703 O O . ASP A 1 88 ? -1.770 16.043 6.364 1.00 92.69 88 ASP A O 1
ATOM 707 N N . PRO A 1 89 ? -0.870 14.885 8.065 1.00 86.31 89 PRO A N 1
ATOM 708 C CA . PRO A 1 89 ? -1.623 15.587 9.100 1.00 86.31 89 PRO A CA 1
ATOM 709 C C . PRO A 1 89 ? -1.050 16.975 9.448 1.00 86.31 89 PRO A C 1
ATOM 711 O O . PRO A 1 89 ? -1.623 17.639 10.316 1.00 86.31 89 PRO A O 1
ATOM 714 N N . GLN A 1 90 ? 0.062 17.397 8.829 1.00 73.00 90 GLN A N 1
ATOM 715 C CA . GLN A 1 90 ? 0.701 18.705 9.034 1.00 73.00 90 GLN A CA 1
ATOM 716 C C . GLN A 1 90 ? 0.318 19.754 7.985 1.00 73.00 90 GLN A C 1
ATOM 718 O O . GLN A 1 90 ? 0.053 19.393 6.818 1.00 73.00 90 GLN A O 1
#

pLDDT: mean 96.08, std 3.69, range [73.0, 98.5]

Radius of gyration: 13.34 Å; chains: 1; bounding box: 30×31×30 Å